Protein AF-A0A523DYH7-F1 (afdb_monomer_lite)

Sequence (74 aa):
MKWRIVMRNRYPLFHVLVLLAVGASVALAQMGTGRVIGSAEDTSGQPIEGAVITATGADGKTLEATSGSDGKWA

Foldseek 3Di:
DDDDDDPPPPVVVVVVVVVVVVVVVVVVVPPDDDDDKDFDADPVRQGDFFDWDWDADPVRDIDIWTAHNRRITD

Radius of gyration: 27.35 Å; chains: 1; bounding box: 70×31×64 Å

Structure (mmCIF, N/CA/C/O backbone):
data_AF-A0A523DYH7-F1
#
_entry.id   AF-A0A523DYH7-F1
#
loop_
_atom_site.group_PDB
_atom_site.id
_atom_site.type_symbol
_atom_site.label_atom_id
_atom_site.label_alt_id
_atom_site.label_comp_id
_atom_site.label_asym_id
_atom_site.label_entity_id
_atom_site.label_seq_id
_atom_site.pdbx_PDB_ins_code
_atom_site.Cartn_x
_atom_site.Cartn_y
_atom_site.Cartn_z
_atom_site.occupancy
_atom_site.B_iso_or_equiv
_atom_site.auth_seq_id
_atom_site.auth_comp_id
_atom_site.auth_asym_id
_atom_site.auth_atom_id
_atom_site.pdbx_PDB_model_num
ATOM 1 N N . MET A 1 1 ? 56.135 -17.933 -48.288 1.00 46.88 1 MET A N 1
ATOM 2 C CA . MET A 1 1 ? 54.802 -17.314 -48.090 1.00 46.88 1 MET A CA 1
ATOM 3 C C . MET A 1 1 ? 54.758 -16.680 -46.705 1.00 46.88 1 MET A C 1
ATOM 5 O O . MET A 1 1 ? 54.949 -17.392 -45.732 1.00 46.88 1 MET A O 1
ATOM 9 N N . LYS A 1 2 ? 54.599 -15.354 -46.600 1.00 55.28 2 LYS A N 1
ATOM 10 C CA . LYS A 1 2 ? 54.677 -14.611 -45.327 1.00 55.28 2 LYS A CA 1
ATOM 11 C C . LYS A 1 2 ? 53.253 -14.241 -44.891 1.00 55.28 2 LYS A C 1
ATOM 13 O O . LYS A 1 2 ? 52.620 -13.411 -45.535 1.00 55.28 2 LYS A O 1
ATOM 18 N N . TRP A 1 3 ? 52.720 -14.910 -43.869 1.00 39.88 3 TRP A N 1
ATOM 19 C CA . TRP A 1 3 ? 51.350 -14.689 -43.394 1.00 39.88 3 TRP A C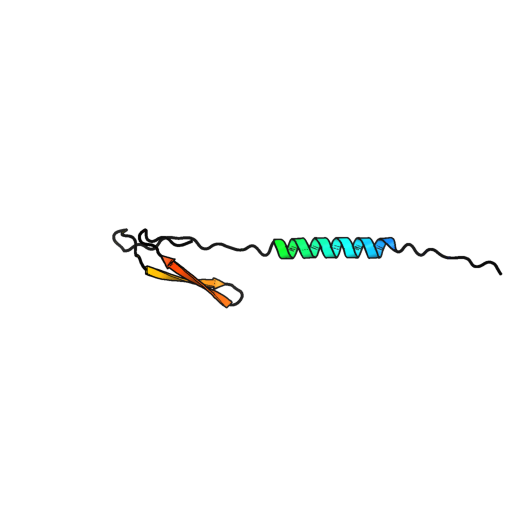A 1
ATOM 20 C C . TRP A 1 3 ? 51.287 -13.393 -42.579 1.00 39.88 3 TRP A C 1
ATOM 22 O O . TRP A 1 3 ? 51.999 -13.236 -41.589 1.00 39.88 3 TRP A O 1
ATOM 32 N N . ARG A 1 4 ? 50.460 -12.440 -43.019 1.00 62.50 4 ARG A N 1
ATOM 33 C CA . ARG A 1 4 ? 50.268 -11.143 -42.361 1.00 62.50 4 ARG A CA 1
ATOM 34 C C . ARG A 1 4 ? 49.003 -11.221 -41.504 1.00 62.50 4 ARG A C 1
ATOM 36 O O . ARG A 1 4 ? 47.899 -11.142 -42.032 1.00 62.50 4 ARG A O 1
ATOM 43 N N . ILE A 1 5 ? 49.158 -11.406 -40.193 1.00 55.53 5 ILE A N 1
ATOM 44 C CA . ILE A 1 5 ? 48.040 -11.363 -39.239 1.00 55.53 5 ILE A CA 1
ATOM 45 C C . ILE A 1 5 ? 47.603 -9.902 -39.110 1.00 55.53 5 ILE A C 1
ATOM 47 O O . ILE A 1 5 ? 48.302 -9.079 -38.524 1.00 55.53 5 ILE A O 1
ATOM 51 N N . VAL A 1 6 ? 46.452 -9.561 -39.687 1.00 59.25 6 VAL A N 1
ATOM 52 C CA . VAL A 1 6 ? 45.809 -8.265 -39.457 1.00 59.25 6 VAL A CA 1
ATOM 53 C C . VAL A 1 6 ? 45.059 -8.367 -38.131 1.00 59.25 6 VAL A C 1
ATOM 55 O O . VAL A 1 6 ? 43.964 -8.926 -38.072 1.00 59.25 6 VAL A O 1
ATOM 58 N N . MET A 1 7 ? 45.649 -7.848 -37.052 1.00 54.16 7 MET A N 1
ATOM 59 C CA . MET A 1 7 ? 44.929 -7.645 -35.794 1.00 54.16 7 MET A CA 1
ATOM 60 C C . MET A 1 7 ? 43.860 -6.566 -36.006 1.00 54.16 7 MET A C 1
ATOM 62 O O . MET A 1 7 ? 44.114 -5.371 -35.887 1.00 54.16 7 MET A O 1
ATOM 66 N N . ARG A 1 8 ? 42.645 -6.991 -36.369 1.00 60.44 8 ARG A N 1
ATOM 67 C CA . ARG A 1 8 ? 41.469 -6.120 -36.412 1.00 60.44 8 ARG A CA 1
ATOM 68 C C . ARG A 1 8 ? 41.076 -5.802 -34.974 1.00 60.44 8 ARG A C 1
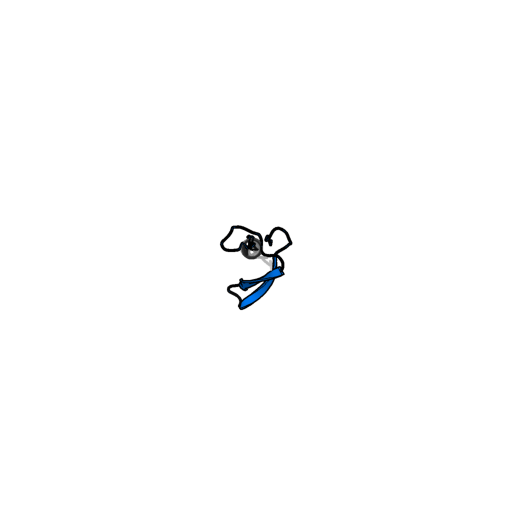ATOM 70 O O . ARG A 1 8 ? 40.553 -6.663 -34.276 1.00 60.44 8 ARG A O 1
ATOM 77 N N . ASN A 1 9 ? 41.389 -4.584 -34.550 1.00 56.06 9 ASN A N 1
ATOM 78 C CA . ASN A 1 9 ? 41.114 -3.997 -33.243 1.00 56.06 9 ASN A CA 1
ATOM 79 C C . ASN A 1 9 ? 39.678 -4.319 -32.766 1.00 56.06 9 ASN A C 1
ATOM 81 O O . ASN A 1 9 ? 38.727 -3.697 -33.233 1.00 56.06 9 ASN A O 1
ATOM 85 N N . ARG A 1 10 ? 39.503 -5.320 -31.885 1.00 60.50 10 ARG A N 1
ATOM 86 C CA . ARG A 1 10 ? 38.185 -5.766 -31.370 1.00 60.50 10 ARG A CA 1
ATOM 87 C C . ARG A 1 10 ? 37.725 -5.012 -30.118 1.00 60.50 10 ARG A C 1
ATOM 89 O O . ARG A 1 10 ? 36.605 -5.228 -29.659 1.00 60.50 10 ARG A O 1
ATOM 96 N N . TYR A 1 11 ? 38.542 -4.089 -29.608 1.00 60.47 11 TYR A N 1
ATOM 97 C CA . TYR A 1 11 ? 38.197 -3.256 -28.458 1.00 60.47 11 TYR A CA 1
ATOM 98 C C . TYR A 1 11 ? 36.877 -2.473 -28.581 1.00 60.47 11 TYR A C 1
ATOM 100 O O . TYR A 1 11 ? 36.193 -2.410 -27.561 1.00 60.47 11 TYR A O 1
ATOM 108 N N . PRO A 1 12 ? 36.434 -1.930 -29.740 1.00 70.38 12 PRO A N 1
ATOM 109 C CA . PRO A 1 12 ? 35.205 -1.134 -29.758 1.00 70.38 12 PRO A CA 1
ATOM 110 C C . PRO A 1 12 ? 33.963 -1.957 -29.396 1.00 70.38 12 PRO A C 1
ATOM 112 O O . PRO A 1 12 ? 33.091 -1.456 -28.697 1.00 70.38 12 PRO A O 1
ATOM 115 N N . LEU A 1 13 ? 33.903 -3.237 -29.780 1.00 73.56 13 LEU A N 1
ATOM 116 C CA . LEU A 1 13 ? 32.758 -4.093 -29.458 1.00 73.56 13 LEU A CA 1
ATOM 117 C C . LEU A 1 13 ? 32.682 -4.395 -27.955 1.00 73.56 13 LEU A C 1
ATOM 119 O O . LEU A 1 13 ? 31.602 -4.374 -27.374 1.00 73.56 13 LEU A O 1
ATOM 123 N N . PHE A 1 14 ? 33.833 -4.628 -27.319 1.00 76.25 14 PHE A N 1
ATOM 124 C CA . PHE A 1 14 ? 33.902 -4.869 -25.878 1.00 76.25 14 PHE A CA 1
ATOM 125 C C . PHE A 1 14 ? 33.471 -3.633 -25.077 1.00 76.25 14 PHE A C 1
ATOM 127 O O . PHE A 1 14 ? 32.675 -3.754 -24.153 1.00 76.25 14 PHE A O 1
ATOM 134 N N . HIS A 1 15 ? 33.922 -2.437 -25.467 1.00 74.81 15 HIS A N 1
ATOM 135 C CA . HIS A 1 15 ? 33.547 -1.194 -24.781 1.00 74.81 15 HIS A CA 1
ATOM 136 C C . HIS A 1 15 ? 32.056 -0.877 -24.947 1.00 74.81 15 HIS A C 1
ATOM 138 O O . HIS A 1 15 ? 31.409 -0.474 -23.986 1.00 74.81 15 HIS A O 1
ATOM 144 N N . VAL A 1 16 ? 31.491 -1.117 -26.135 1.00 81.88 16 VAL A N 1
ATOM 145 C CA . VAL A 1 16 ? 30.049 -0.960 -26.371 1.00 81.88 16 VAL A CA 1
ATOM 146 C C . VAL A 1 16 ? 29.246 -1.929 -25.506 1.00 81.88 16 VAL A C 1
ATOM 148 O O . VAL A 1 16 ? 28.290 -1.505 -24.869 1.00 81.88 16 VAL A O 1
ATOM 151 N N . LEU A 1 17 ? 29.650 -3.201 -25.419 1.00 81.25 17 LEU A N 1
ATOM 152 C CA . LEU A 1 17 ? 28.972 -4.185 -24.569 1.00 81.25 17 LEU A CA 1
ATOM 153 C C . LE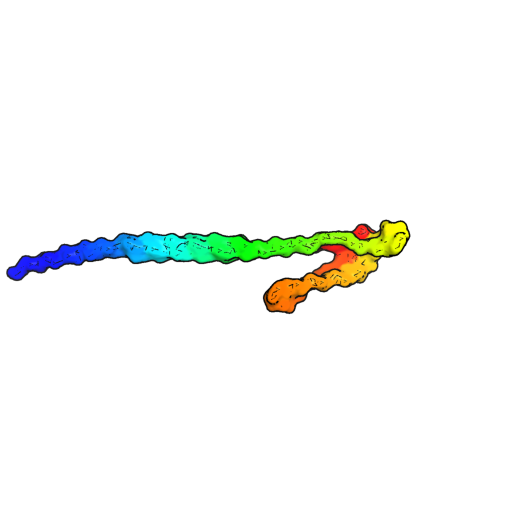U A 1 17 ? 29.042 -3.819 -23.081 1.00 81.25 17 LEU A C 1
ATOM 155 O O . LEU A 1 17 ? 28.039 -3.950 -22.383 1.00 81.25 17 LEU A O 1
ATOM 159 N N . VAL A 1 18 ? 30.185 -3.316 -22.605 1.00 83.31 18 VAL A N 1
ATOM 160 C CA . VAL A 1 18 ? 30.333 -2.845 -21.218 1.00 83.31 18 VAL A CA 1
ATOM 161 C C . VAL A 1 18 ? 29.419 -1.649 -20.945 1.00 83.31 18 VAL A C 1
ATOM 163 O O . VAL A 1 18 ? 28.698 -1.656 -19.952 1.00 83.31 18 VAL A O 1
ATOM 166 N N . LEU A 1 19 ? 29.380 -0.652 -21.834 1.00 80.56 19 LEU A N 1
ATOM 167 C CA . LEU A 1 19 ? 28.494 0.507 -21.677 1.00 80.56 19 LEU A CA 1
ATOM 168 C C . LEU A 1 19 ? 27.012 0.112 -21.685 1.00 80.56 19 LEU A C 1
ATOM 170 O O . LEU A 1 19 ? 26.232 0.653 -20.904 1.00 80.56 19 LEU A O 1
ATOM 174 N N . LEU A 1 20 ? 26.630 -0.854 -22.521 1.00 81.94 20 LEU A N 1
ATOM 175 C CA . LEU A 1 20 ? 25.258 -1.356 -22.603 1.00 81.94 20 LEU A CA 1
ATOM 176 C C . LEU A 1 20 ? 24.866 -2.117 -21.327 1.00 81.94 20 LEU A C 1
ATOM 178 O O . LEU A 1 20 ? 23.791 -1.886 -20.781 1.00 81.94 20 LEU A O 1
ATOM 182 N N . ALA A 1 21 ? 25.759 -2.963 -20.806 1.00 73.88 21 ALA A N 1
ATOM 183 C CA . ALA A 1 21 ? 25.536 -3.692 -19.559 1.00 73.88 21 ALA A CA 1
ATOM 184 C C . ALA A 1 21 ? 25.425 -2.752 -18.344 1.00 73.88 21 ALA A C 1
ATOM 186 O O . ALA A 1 21 ? 24.535 -2.918 -17.507 1.00 73.88 21 ALA A O 1
ATOM 187 N N . VAL A 1 22 ? 26.284 -1.731 -18.266 1.00 76.06 22 VAL A N 1
ATOM 188 C CA . VAL A 1 22 ? 26.226 -0.717 -17.202 1.00 76.06 22 VAL A CA 1
ATOM 189 C C . VAL A 1 22 ? 24.955 0.128 -17.330 1.00 76.06 22 VAL A C 1
ATOM 191 O O . VAL A 1 22 ? 24.235 0.291 -16.348 1.00 76.06 22 VAL A O 1
ATOM 194 N N . GLY A 1 23 ? 24.622 0.601 -18.535 1.00 68.88 23 GLY A N 1
ATOM 195 C CA . GLY A 1 23 ? 23.417 1.398 -18.780 1.00 68.88 23 GLY A CA 1
ATOM 196 C C . GLY A 1 23 ? 22.118 0.651 -18.456 1.00 68.88 23 GLY A C 1
ATOM 197 O O . GLY A 1 23 ? 21.235 1.210 -17.807 1.00 68.88 23 GLY A O 1
ATOM 198 N N . ALA A 1 24 ? 22.018 -0.630 -18.828 1.00 67.12 24 ALA A N 1
ATOM 199 C CA . ALA A 1 24 ? 20.868 -1.470 -18.488 1.00 67.12 24 ALA A CA 1
ATOM 200 C C . ALA A 1 24 ? 20.729 -1.685 -16.970 1.00 67.12 24 ALA A C 1
ATOM 202 O O . ALA A 1 24 ? 19.621 -1.641 -16.439 1.00 67.12 24 ALA A O 1
ATOM 203 N N . SER A 1 25 ? 21.847 -1.859 -16.258 1.00 64.50 25 SER A N 1
ATOM 204 C CA . SER A 1 25 ? 21.846 -2.047 -14.800 1.00 64.50 25 SER A CA 1
ATOM 205 C C . SER A 1 25 ? 21.335 -0.803 -14.061 1.00 64.50 25 SER A C 1
ATOM 207 O O . SER A 1 25 ? 20.561 -0.921 -13.114 1.00 64.50 25 SER A O 1
ATOM 209 N N . VAL A 1 26 ? 21.718 0.392 -14.525 1.00 65.56 26 VAL A N 1
ATOM 210 C CA . VAL A 1 26 ? 21.258 1.671 -13.956 1.00 65.56 26 VAL A CA 1
ATOM 211 C C . VAL A 1 26 ? 19.758 1.876 -14.184 1.00 65.56 26 VAL A C 1
ATOM 213 O O . VAL A 1 26 ? 19.048 2.249 -13.254 1.00 65.56 26 VAL A O 1
ATOM 216 N N . ALA A 1 27 ? 19.253 1.572 -15.384 1.00 64.12 27 ALA A N 1
ATOM 217 C CA . ALA A 1 27 ? 17.824 1.672 -15.682 1.00 64.12 27 ALA A CA 1
ATOM 218 C C . ALA A 1 27 ? 16.974 0.737 -14.800 1.00 64.12 27 ALA A C 1
ATOM 220 O O . ALA A 1 27 ? 15.932 1.149 -14.294 1.00 64.12 27 ALA A O 1
ATOM 221 N N . LEU A 1 28 ? 17.437 -0.497 -14.563 1.00 60.69 28 LEU A N 1
ATOM 222 C CA . LEU A 1 28 ? 16.759 -1.456 -13.683 1.00 60.69 28 LEU A CA 1
ATOM 223 C C . LEU A 1 28 ? 16.774 -1.017 -12.212 1.00 60.69 28 LEU A C 1
ATOM 225 O O . LEU A 1 28 ? 15.771 -1.180 -11.524 1.00 60.69 28 LEU A O 1
ATOM 229 N N . ALA A 1 29 ? 17.876 -0.432 -11.739 1.00 62.50 29 ALA A N 1
ATOM 230 C CA . ALA A 1 29 ? 17.979 0.087 -10.374 1.00 62.50 29 ALA A CA 1
ATOM 231 C C . ALA A 1 29 ? 17.090 1.320 -10.132 1.00 62.50 29 ALA A C 1
ATOM 233 O O . ALA A 1 29 ? 16.684 1.576 -9.001 1.00 62.50 29 ALA A O 1
ATOM 234 N N . GLN A 1 30 ? 16.778 2.081 -11.187 1.00 58.81 30 GLN A N 1
ATOM 235 C CA . GLN A 1 30 ? 15.956 3.288 -11.109 1.00 58.81 30 GLN A CA 1
ATOM 236 C C . GLN A 1 30 ? 14.453 3.032 -11.310 1.00 58.81 30 GLN A C 1
ATOM 238 O O . GLN A 1 30 ? 13.658 3.966 -11.184 1.00 58.81 30 GLN A O 1
ATOM 243 N N . MET A 1 31 ? 14.033 1.781 -11.538 1.00 61.66 31 MET A N 1
ATOM 244 C CA . MET A 1 31 ? 12.640 1.369 -11.330 1.00 61.66 31 MET A CA 1
ATOM 245 C C . MET A 1 31 ? 12.343 1.398 -9.824 1.00 61.66 31 MET A C 1
ATOM 247 O O . MET A 1 31 ? 12.373 0.380 -9.138 1.00 61.66 31 MET A O 1
ATOM 251 N N . GLY A 1 32 ? 12.168 2.606 -9.292 1.00 62.72 32 GLY A N 1
ATOM 252 C CA . GLY A 1 32 ? 12.073 2.858 -7.864 1.00 62.72 32 GLY A CA 1
ATOM 253 C C . GLY A 1 32 ? 10.862 2.177 -7.239 1.00 62.72 32 GLY A C 1
ATOM 254 O O . GLY A 1 32 ? 9.747 2.242 -7.757 1.00 62.72 32 GLY A O 1
ATOM 255 N N . THR A 1 33 ? 11.078 1.567 -6.080 1.00 69.50 33 THR A N 1
ATOM 256 C CA . THR A 1 33 ? 10.015 1.148 -5.173 1.00 69.50 33 THR A CA 1
ATOM 257 C C . THR A 1 33 ? 9.398 2.391 -4.532 1.00 69.50 33 THR A C 1
ATOM 259 O O . THR A 1 33 ? 9.945 2.971 -3.595 1.00 69.50 33 THR A O 1
ATOM 262 N N . GLY A 1 34 ? 8.261 2.839 -5.066 1.00 76.88 34 GLY A N 1
ATOM 263 C CA . GLY A 1 34 ? 7.430 3.841 -4.401 1.00 76.88 34 GLY A CA 1
ATOM 264 C C . GLY A 1 34 ? 6.852 3.280 -3.100 1.00 76.88 34 GLY A C 1
ATOM 265 O O . GLY A 1 34 ? 6.523 2.097 -3.028 1.00 76.88 34 GLY A O 1
ATOM 266 N N . ARG A 1 35 ? 6.725 4.120 -2.069 1.00 85.00 35 ARG A N 1
ATOM 267 C CA . ARG A 1 35 ? 6.109 3.751 -0.788 1.00 85.00 35 ARG A CA 1
ATOM 268 C C . ARG A 1 35 ? 4.846 4.574 -0.566 1.00 85.00 35 ARG A C 1
ATOM 270 O O . ARG A 1 35 ? 4.884 5.794 -0.710 1.00 85.00 35 ARG A O 1
ATOM 277 N N . VAL A 1 36 ? 3.754 3.910 -0.196 1.00 87.56 36 VAL A N 1
ATOM 278 C CA . VAL A 1 36 ? 2.489 4.551 0.187 1.00 87.56 36 VAL A CA 1
ATOM 279 C C . VAL A 1 36 ? 2.398 4.538 1.709 1.00 87.56 36 VAL A C 1
ATOM 281 O O . VAL A 1 36 ? 2.399 3.471 2.310 1.00 87.56 36 VAL A O 1
ATOM 284 N N . ILE A 1 37 ? 2.336 5.718 2.322 1.00 92.81 37 ILE A N 1
ATOM 285 C CA . ILE A 1 37 ? 2.197 5.898 3.773 1.00 92.81 37 ILE A CA 1
ATOM 286 C C . ILE A 1 37 ? 1.054 6.881 4.045 1.00 92.81 37 ILE A C 1
ATOM 288 O O . ILE A 1 37 ? 0.852 7.801 3.248 1.00 92.81 37 ILE A O 1
ATOM 292 N N . GLY A 1 38 ? 0.319 6.715 5.144 1.00 94.62 38 GLY A N 1
ATOM 293 C CA . GLY A 1 38 ? -0.779 7.624 5.491 1.00 94.62 38 GLY A CA 1
ATOM 294 C C . GLY A 1 38 ? -1.461 7.323 6.827 1.00 94.62 38 GLY A C 1
ATOM 295 O O . GLY A 1 38 ? -0.985 6.485 7.598 1.00 94.62 38 GLY A O 1
ATOM 296 N N . SER A 1 39 ? -2.553 8.047 7.099 1.00 96.50 39 SER A N 1
ATOM 297 C CA . SER A 1 39 ? -3.434 7.866 8.261 1.00 96.50 39 SER A CA 1
ATOM 298 C C . SER A 1 39 ? -4.917 7.880 7.871 1.00 96.50 39 SER A C 1
ATOM 300 O O . SER A 1 39 ? -5.307 8.493 6.875 1.00 96.50 39 SER A O 1
ATOM 302 N N . ALA A 1 40 ? -5.730 7.143 8.631 1.00 96.25 40 ALA A N 1
ATOM 303 C CA . ALA A 1 40 ? -7.177 7.034 8.484 1.00 96.25 40 ALA A CA 1
ATOM 304 C C . ALA A 1 40 ? -7.839 7.563 9.758 1.00 96.25 40 ALA A C 1
ATOM 306 O O . ALA A 1 40 ? -7.590 7.046 10.848 1.00 96.25 40 ALA A O 1
ATOM 307 N N . GLU A 1 41 ? -8.676 8.586 9.609 1.00 97.94 41 GLU A N 1
ATOM 308 C CA . GLU A 1 41 ? -9.347 9.287 10.705 1.00 97.94 41 GLU A CA 1
ATOM 309 C C . GLU A 1 41 ? -10.838 9.472 10.384 1.00 97.94 41 GLU A C 1
ATOM 311 O O . GLU A 1 41 ? -11.226 9.558 9.214 1.00 97.94 41 GLU A O 1
ATOM 316 N N . ASP A 1 42 ? -11.680 9.522 11.416 1.00 96.50 42 ASP A N 1
ATOM 317 C CA . ASP A 1 42 ? -13.096 9.869 11.292 1.00 96.50 42 ASP A CA 1
ATOM 318 C C . ASP A 1 42 ? -13.314 11.393 11.182 1.00 96.50 42 ASP A C 1
ATOM 320 O O . ASP A 1 42 ? -12.385 12.200 11.241 1.00 96.50 42 ASP A O 1
ATOM 324 N N . THR A 1 43 ? -14.572 11.828 11.051 1.00 97.38 43 THR A N 1
ATOM 325 C CA . THR A 1 43 ? -14.914 13.261 10.955 1.00 97.38 43 THR A CA 1
ATOM 326 C C . THR A 1 43 ? -14.630 14.065 12.228 1.00 97.38 43 THR A C 1
ATOM 328 O O . THR A 1 43 ? -14.708 15.292 12.206 1.00 97.38 43 THR A O 1
ATOM 331 N N . SER A 1 44 ? -14.353 13.395 13.344 1.00 96.62 44 SER A N 1
ATOM 332 C CA . SER A 1 44 ? -13.985 13.988 14.629 1.00 96.62 44 SER A CA 1
ATOM 333 C C . SER A 1 44 ? -12.469 13.977 14.871 1.00 96.62 44 SER A C 1
ATOM 335 O O . SER A 1 44 ? -12.032 14.491 15.900 1.00 96.62 44 SER A O 1
ATOM 337 N N . GLY A 1 45 ? -11.674 13.437 13.939 1.00 96.44 45 GLY A N 1
ATOM 338 C CA . GLY A 1 45 ? -10.221 13.305 14.055 1.00 96.44 45 GLY A CA 1
ATOM 339 C C . GLY A 1 45 ? -9.769 12.102 14.888 1.00 96.44 45 GLY A C 1
ATOM 340 O O . GLY A 1 45 ? -8.614 12.053 15.306 1.00 96.44 45 GLY A O 1
ATOM 341 N N . GLN A 1 46 ? -10.657 11.145 15.181 1.00 97.44 46 GLN A N 1
ATOM 342 C CA . GLN A 1 46 ? -10.262 9.906 15.853 1.00 97.44 46 GLN A CA 1
ATOM 343 C C . GLN A 1 46 ? -9.677 8.911 14.847 1.00 97.44 46 GLN A C 1
ATOM 345 O O . GLN A 1 46 ? -10.238 8.751 13.761 1.00 97.44 46 GLN A O 1
ATOM 350 N N . PRO A 1 47 ? -8.585 8.209 15.195 1.00 97.69 47 PRO A N 1
ATOM 351 C CA . PRO A 1 47 ? -7.991 7.213 14.316 1.00 97.69 47 PRO A CA 1
ATOM 352 C C . PRO A 1 47 ? -8.940 6.033 14.092 1.00 97.69 47 PRO A C 1
ATOM 354 O O . PRO A 1 47 ? -9.605 5.561 15.015 1.00 97.69 47 PRO A O 1
ATOM 357 N N . ILE A 1 48 ? -8.963 5.527 12.861 1.00 97.44 48 ILE A N 1
ATOM 358 C CA . ILE A 1 48 ? -9.733 4.343 12.481 1.00 97.44 48 ILE A CA 1
ATOM 359 C C . ILE A 1 48 ? -8.784 3.146 12.452 1.00 97.44 48 ILE A C 1
ATOM 361 O O . ILE A 1 48 ? -7.944 3.033 11.558 1.00 97.44 48 ILE A O 1
ATOM 365 N N . GLU A 1 49 ? -8.933 2.236 13.411 1.00 97.81 49 GLU A N 1
ATOM 366 C CA . GLU A 1 49 ? -8.232 0.950 13.426 1.00 97.81 49 GLU A CA 1
ATOM 367 C C . GLU A 1 49 ? -8.885 -0.041 12.455 1.00 97.81 49 GLU A C 1
ATOM 369 O O . GLU A 1 49 ? -10.111 -0.133 12.370 1.00 97.81 49 GLU A O 1
ATOM 374 N N . GLY A 1 50 ? -8.071 -0.812 11.731 1.00 96.56 50 GLY A N 1
ATOM 375 C CA . GLY A 1 50 ? -8.574 -1.890 10.879 1.00 96.56 50 GLY A CA 1
ATOM 376 C C . GLY A 1 50 ? -9.081 -1.450 9.502 1.00 96.56 50 GLY A C 1
ATOM 377 O O . GLY A 1 50 ? -9.648 -2.268 8.777 1.00 96.56 50 GLY A O 1
ATOM 378 N N . ALA A 1 51 ? -8.880 -0.191 9.105 1.00 96.75 51 ALA A N 1
ATOM 379 C CA . ALA A 1 51 ? -9.184 0.258 7.751 1.00 96.75 51 ALA A CA 1
ATOM 380 C C . ALA A 1 51 ? -8.290 -0.482 6.747 1.00 96.75 51 ALA A C 1
ATOM 382 O O . ALA A 1 51 ? -7.084 -0.593 6.960 1.00 96.75 51 ALA A O 1
ATOM 383 N N . VAL A 1 52 ? -8.875 -0.981 5.655 1.00 96.38 52 VAL A N 1
ATOM 384 C CA . VAL A 1 52 ? -8.145 -1.677 4.585 1.00 96.38 52 VAL A CA 1
ATOM 385 C C . VAL A 1 52 ? -7.795 -0.682 3.484 1.00 96.38 52 VAL A C 1
ATOM 387 O O . VAL A 1 52 ? -8.673 -0.027 2.923 1.00 96.38 52 VAL A O 1
ATOM 390 N N . ILE A 1 53 ? -6.507 -0.582 3.171 1.00 95.44 53 ILE A N 1
ATOM 391 C CA . ILE A 1 53 ? -5.954 0.279 2.133 1.00 95.44 53 ILE A CA 1
ATOM 392 C C . ILE A 1 53 ? -5.454 -0.610 1.004 1.00 95.44 53 ILE A C 1
ATOM 394 O O . ILE A 1 53 ? -4.569 -1.435 1.214 1.00 95.44 53 ILE A O 1
ATOM 398 N N . THR A 1 54 ? -5.980 -0.400 -0.201 1.00 94.69 54 THR A N 1
ATOM 399 C CA . THR A 1 54 ? -5.540 -1.099 -1.412 1.00 94.69 54 THR A CA 1
ATOM 400 C C . THR A 1 54 ? -4.808 -0.122 -2.325 1.00 94.69 54 THR A C 1
ATOM 402 O O . THR A 1 54 ? -5.368 0.890 -2.747 1.00 94.69 54 THR A O 1
ATOM 405 N N . ALA A 1 55 ? -3.556 -0.430 -2.652 1.00 91.19 55 ALA A N 1
ATOM 406 C CA . ALA A 1 55 ? -2.752 0.318 -3.609 1.00 91.19 55 ALA A CA 1
ATOM 407 C C . ALA A 1 55 ? -2.598 -0.490 -4.899 1.00 91.19 55 ALA A C 1
ATOM 409 O O . ALA A 1 55 ? -2.042 -1.588 -4.881 1.00 91.19 55 ALA A O 1
ATOM 41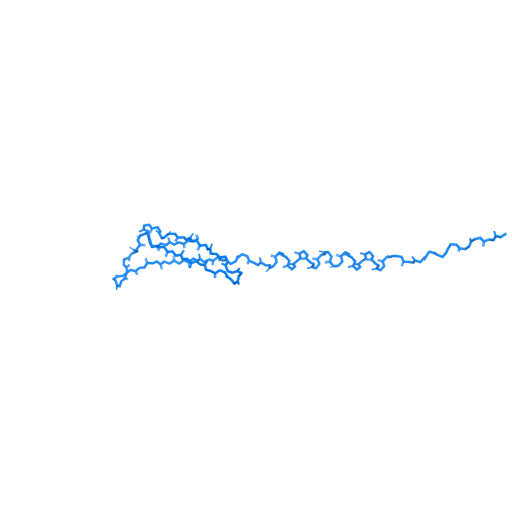0 N N . THR A 1 56 ? -3.056 0.066 -6.019 1.00 91.69 56 THR A N 1
ATOM 411 C CA . THR A 1 56 ? -2.926 -0.554 -7.343 1.00 91.69 56 THR A CA 1
ATOM 412 C C . THR A 1 56 ? -1.822 0.138 -8.128 1.00 91.69 56 THR A C 1
ATOM 414 O O . THR A 1 56 ? -1.908 1.330 -8.424 1.00 91.69 56 THR A O 1
ATOM 417 N N . GLY A 1 57 ? -0.773 -0.611 -8.457 1.00 86.44 57 GLY A N 1
ATOM 418 C CA . GLY A 1 57 ? 0.315 -0.145 -9.306 1.00 86.44 57 GLY A CA 1
ATOM 419 C C . GLY A 1 57 ? -0.112 0.013 -10.766 1.00 86.44 57 GLY A C 1
ATOM 420 O O . GLY A 1 57 ? -1.115 -0.542 -11.213 1.00 86.44 57 GLY A O 1
ATOM 421 N N . ALA A 1 58 ? 0.693 0.739 -11.545 1.00 85.06 58 ALA A N 1
ATOM 422 C CA . ALA A 1 58 ? 0.473 0.897 -12.986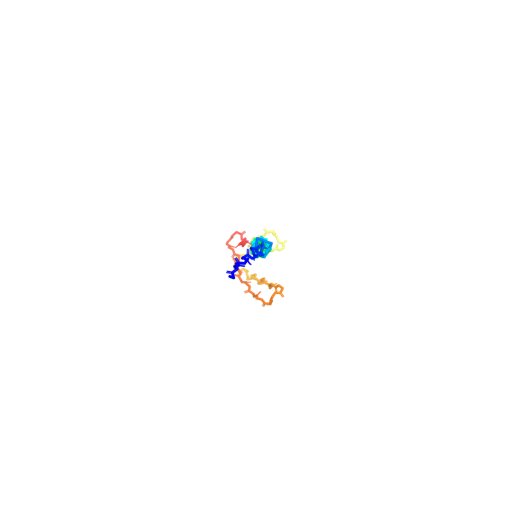 1.00 85.06 58 ALA A CA 1
ATOM 423 C C . ALA A 1 58 ? 0.575 -0.432 -13.763 1.00 85.06 58 ALA A C 1
ATOM 425 O O . ALA A 1 58 ? 0.036 -0.550 -14.859 1.00 85.06 58 ALA A O 1
ATOM 426 N N . ASP A 1 59 ? 1.247 -1.436 -13.192 1.00 87.25 59 ASP A N 1
ATOM 427 C CA . ASP A 1 59 ? 1.328 -2.801 -13.717 1.00 87.25 59 ASP A CA 1
ATOM 428 C C . ASP A 1 59 ? 0.102 -3.664 -13.359 1.00 87.25 59 ASP A C 1
ATOM 430 O O . ASP A 1 59 ? 0.062 -4.848 -13.693 1.00 87.25 59 ASP A O 1
ATOM 434 N N . GLY A 1 60 ? -0.892 -3.087 -12.675 1.00 88.38 60 GLY A N 1
ATOM 435 C CA . GLY A 1 60 ? -2.103 -3.769 -12.228 1.00 88.38 60 GLY A CA 1
ATOM 436 C C . GLY A 1 60 ? -1.917 -4.630 -10.980 1.00 88.38 60 GLY A C 1
ATOM 437 O O . GLY A 1 60 ? -2.886 -5.241 -10.532 1.00 88.38 60 GLY A O 1
ATOM 438 N N . LYS A 1 61 ? -0.713 -4.693 -10.391 1.00 88.56 61 LYS A N 1
ATOM 439 C CA . LYS A 1 61 ? -0.516 -5.399 -9.120 1.00 88.56 61 LYS A CA 1
ATOM 440 C C . LYS A 1 61 ? -1.123 -4.605 -7.9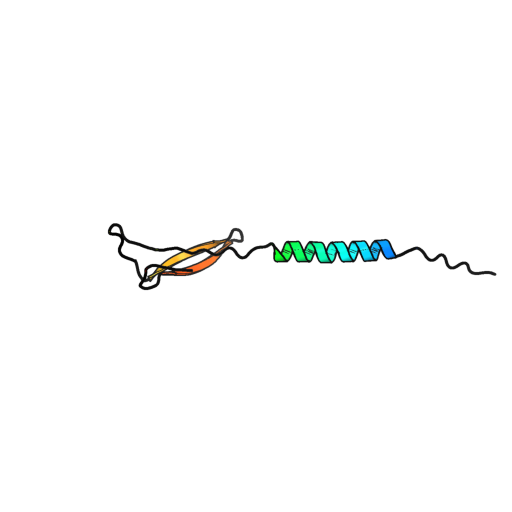74 1.00 88.56 61 LYS A C 1
ATOM 442 O O . LYS A 1 61 ? -0.957 -3.389 -7.895 1.00 88.56 61 LYS A O 1
ATOM 447 N N . THR A 1 62 ? -1.780 -5.313 -7.065 1.00 92.44 62 THR A N 1
ATOM 448 C CA . THR A 1 62 ? -2.371 -4.737 -5.859 1.00 92.44 62 THR A CA 1
ATOM 449 C C . THR A 1 62 ? -1.559 -5.105 -4.627 1.00 92.44 62 THR A C 1
ATOM 451 O O . THR A 1 62 ? -1.098 -6.239 -4.487 1.00 92.44 62 THR A O 1
ATOM 454 N N . LEU A 1 63 ? -1.410 -4.145 -3.724 1.00 91.00 63 LEU A N 1
ATOM 455 C CA . LEU A 1 63 ? -0.893 -4.339 -2.375 1.00 91.00 63 LEU A CA 1
ATOM 456 C C . LEU A 1 63 ? -1.956 -3.895 -1.379 1.00 91.00 63 LEU A C 1
ATOM 458 O O . LEU A 1 63 ? -2.665 -2.920 -1.628 1.00 91.00 63 LEU A O 1
ATOM 462 N N . GLU A 1 64 ? -2.043 -4.598 -0.257 1.00 94.19 64 GLU A N 1
ATOM 463 C CA . GLU A 1 64 ? -2.967 -4.275 0.824 1.00 94.19 64 GLU A CA 1
ATOM 464 C C . GLU A 1 64 ? -2.201 -3.960 2.104 1.00 94.19 64 GLU A C 1
ATOM 466 O O . GLU A 1 64 ? -1.191 -4.593 2.418 1.00 94.19 64 GLU A O 1
ATOM 471 N N . ALA A 1 65 ? -2.700 -2.972 2.836 1.00 94.81 65 ALA A N 1
ATOM 472 C CA . ALA A 1 65 ? -2.258 -2.635 4.177 1.00 94.81 65 ALA A CA 1
ATOM 473 C C . ALA A 1 65 ? -3.479 -2.396 5.065 1.00 94.81 65 ALA A C 1
ATOM 475 O O . ALA A 1 65 ? -4.555 -2.035 4.585 1.00 94.81 65 ALA A O 1
ATOM 476 N N . THR A 1 66 ? -3.303 -2.581 6.367 1.00 96.81 66 THR A N 1
ATOM 477 C CA . THR A 1 66 ? -4.342 -2.315 7.360 1.00 96.81 66 THR A CA 1
ATOM 478 C C . THR A 1 66 ? -3.850 -1.242 8.315 1.00 96.81 66 THR A C 1
ATOM 480 O O . THR A 1 66 ? -2.697 -1.296 8.748 1.00 96.81 66 THR A O 1
ATOM 483 N N . SER A 1 67 ? -4.697 -0.261 8.626 1.00 97.19 67 SER A N 1
ATOM 484 C CA . SER A 1 67 ? -4.357 0.757 9.616 1.00 97.19 67 SER A CA 1
ATOM 485 C C . SER A 1 67 ? -4.226 0.148 11.014 1.00 97.19 67 SER A C 1
ATOM 487 O O . SER A 1 67 ? -5.032 -0.691 11.428 1.00 97.19 67 SER A O 1
ATOM 489 N N . GLY A 1 68 ? -3.200 0.579 11.747 1.00 97.31 68 GLY A N 1
ATOM 490 C CA . GLY A 1 68 ? -3.010 0.226 13.150 1.00 97.31 68 GLY A CA 1
ATOM 491 C C . GLY A 1 68 ? -3.995 0.942 14.076 1.00 97.31 68 GLY A C 1
ATOM 492 O O . GLY A 1 68 ? -4.824 1.742 13.644 1.00 97.31 68 GLY A O 1
ATOM 493 N N . SER A 1 69 ? -3.860 0.699 15.379 1.00 97.19 69 SER A N 1
ATOM 494 C CA . SER A 1 69 ? -4.654 1.367 16.421 1.00 97.19 69 SER A CA 1
ATOM 495 C C . SER A 1 69 ? -4.422 2.882 16.505 1.00 97.19 69 SER A C 1
ATOM 497 O O . SER A 1 69 ? -5.238 3.608 17.064 1.00 97.19 69 SER A O 1
ATOM 499 N N . ASP A 1 70 ? -3.331 3.380 15.921 1.00 95.88 70 ASP A N 1
ATOM 500 C CA . ASP A 1 70 ? -3.047 4.806 15.745 1.00 95.88 70 ASP A CA 1
ATOM 501 C C . ASP A 1 70 ? -3.558 5.366 14.403 1.00 95.88 70 ASP A C 1
ATOM 503 O O . ASP A 1 70 ? -3.256 6.508 14.052 1.00 95.88 70 ASP A O 1
ATOM 507 N N . GLY A 1 71 ? -4.308 4.565 13.640 1.00 95.75 71 GLY A N 1
ATOM 508 C CA . GLY A 1 71 ? -4.868 4.921 12.340 1.00 95.75 71 GLY A CA 1
ATOM 509 C C . GLY A 1 71 ? -3.851 4.922 11.198 1.00 95.75 71 GLY A C 1
ATOM 510 O O . GLY A 1 71 ? -4.229 5.231 10.069 1.00 95.75 71 GLY A O 1
ATOM 511 N N . LYS A 1 72 ? -2.576 4.587 11.435 1.00 96.94 72 LYS A N 1
ATOM 512 C CA . LYS A 1 72 ? -1.512 4.692 10.421 1.00 96.94 72 LYS A CA 1
ATOM 513 C C . LYS A 1 72 ? -1.241 3.380 9.696 1.00 96.94 72 LYS A C 1
ATOM 515 O O . LYS A 1 72 ? -1.418 2.299 10.250 1.00 96.94 72 LYS A O 1
ATOM 520 N N . TRP A 1 73 ? -0.740 3.490 8.467 1.00 94.12 73 TRP A N 1
ATOM 521 C CA . TRP A 1 73 ? -0.188 2.384 7.676 1.00 94.12 73 TRP A CA 1
ATOM 522 C C . TRP A 1 73 ? 1.055 2.851 6.906 1.00 94.12 73 TRP A C 1
ATOM 524 O O . TRP A 1 73 ? 1.201 4.049 6.624 1.00 94.12 73 TRP A O 1
ATOM 534 N N . ALA A 1 74 ? 1.962 1.926 6.567 1.00 84.69 74 ALA A N 1
ATOM 535 C CA . ALA A 1 74 ? 3.191 2.255 5.846 1.00 84.69 74 ALA A CA 1
ATOM 536 C C . ALA A 1 74 ? 3.880 1.057 5.185 1.00 84.69 74 ALA A C 1
ATOM 538 O O . ALA A 1 74 ? 3.510 -0.093 5.495 1.00 84.69 74 ALA A O 1
#

pLDDT: mean 81.11, std 15.78, range [39.88, 97.94]

Secondary structure (DSSP, 8-state):
----------HHHHHHHHHHHHHHHHHHHTS------EE-B-TTS-B-TT-EEEEE-TTS-EEEEE--TTSEE-